Protein AF-A0A9D7HR25-F1 (afdb_monomer_lite)

Sequence (162 aa):
MRTEKALFDRLRQQLRLDAVISDQRFGIRSAELPRVLITHQVFPFTPFAQGALRHLNLRHIARFDRCWVMDEAASPGLAGELSHGPSLPSNARYIGPISRFAPEGASSQVPRHRIVAVISGPEPQRTLLEGSCWTNFKTSRAPLLVQGLPHNRSIARKAMSA

Radius of gyration: 21.97 Å; chains: 1; bounding box: 43×40×58 Å

pLDDT: mean 86.08, std 13.31, range [37.53, 98.31]

Foldseek 3Di:
DVVLLVVLVVVCVVDPDQAEEAEPDLSNDDPPHQYEYEYQACQDDDPPPSVVVNVVSLVSNVVHQAYEHQFDPDPPTPSGRRNDDDDDDPRYDYPYHDDPDDPPPPPPPPPDAPAEAEFDDDPPVSVVVVVVVVVVCLPPDWYKYFYPDPPDPDGTDTDDDD

Structure (mmCIF, N/CA/C/O backbone):
data_AF-A0A9D7HR25-F1
#
_entry.id   AF-A0A9D7HR25-F1
#
loop_
_atom_site.group_PDB
_atom_site.id
_atom_site.type_symbol
_atom_site.label_atom_id
_atom_site.label_alt_id
_atom_site.label_comp_id
_atom_site.label_asym_id
_atom_site.label_entity_id
_atom_site.label_seq_id
_atom_site.pdbx_PDB_ins_code
_atom_site.Cartn_x
_atom_site.Cartn_y
_atom_site.Cartn_z
_atom_site.occupancy
_atom_site.B_iso_or_equiv
_atom_site.auth_seq_id
_atom_site.auth_comp_id
_atom_site.auth_asym_id
_atom_site.auth_atom_id
_atom_site.pdbx_PDB_model_num
ATOM 1 N N . MET A 1 1 ? 3.677 8.033 11.971 1.00 82.38 1 MET A N 1
ATOM 2 C CA . MET A 1 1 ? 2.288 7.858 12.467 1.00 82.38 1 MET A CA 1
ATOM 3 C C . MET A 1 1 ? 1.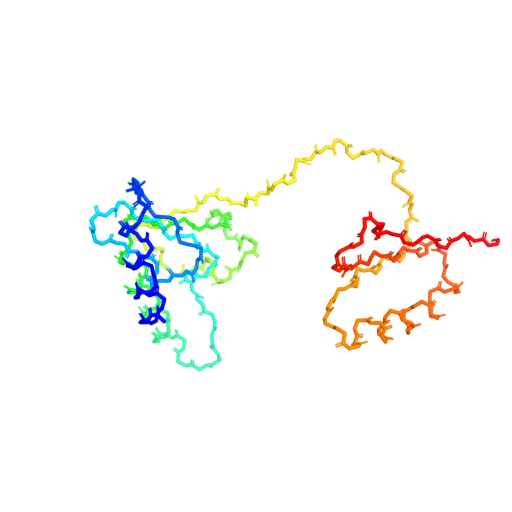731 9.061 13.226 1.00 82.38 1 MET A C 1
ATOM 5 O O . MET A 1 1 ? 0.660 9.502 12.850 1.00 82.38 1 MET A O 1
ATOM 9 N N . ARG A 1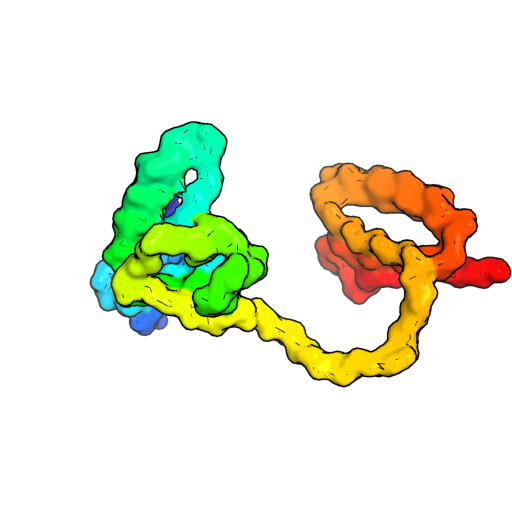 2 ? 2.378 9.604 14.275 1.00 89.56 2 ARG A N 1
ATOM 10 C CA . ARG A 1 2 ? 1.802 10.738 15.045 1.00 89.56 2 ARG A CA 1
ATOM 11 C C . ARG A 1 2 ? 1.570 11.992 14.191 1.00 89.56 2 ARG A C 1
ATOM 13 O O . ARG A 1 2 ? 0.469 12.524 14.198 1.00 89.56 2 ARG A O 1
ATOM 20 N N . THR A 1 3 ? 2.567 12.395 13.402 1.00 93.56 3 THR A N 1
ATOM 21 C CA . THR A 1 3 ? 2.459 13.528 12.465 1.00 93.56 3 THR A CA 1
ATOM 22 C C . THR A 1 3 ? 1.364 13.306 11.421 1.00 93.56 3 THR A C 1
ATOM 24 O O . THR A 1 3 ? 0.560 14.193 11.172 1.00 93.56 3 THR A O 1
ATOM 27 N N . GLU A 1 4 ? 1.289 12.094 10.868 1.00 93.62 4 GLU A N 1
ATOM 28 C CA . GLU A 1 4 ? 0.253 11.688 9.907 1.00 93.62 4 GLU A CA 1
ATOM 29 C C . GLU A 1 4 ? -1.153 11.759 10.516 1.00 93.62 4 GLU A C 1
ATOM 31 O O . GLU A 1 4 ? -2.051 12.331 9.908 1.00 93.62 4 GLU A O 1
ATOM 36 N N . LYS A 1 5 ? -1.331 11.259 11.747 1.00 94.38 5 LYS A N 1
ATOM 37 C CA . LYS A 1 5 ? -2.602 11.349 12.475 1.00 94.38 5 LYS A CA 1
ATOM 38 C C . LYS A 1 5 ? -3.004 12.800 12.726 1.00 94.38 5 LYS A C 1
ATOM 40 O O . LYS A 1 5 ? -4.151 13.151 12.484 1.00 94.38 5 LYS A O 1
ATOM 45 N N . ALA A 1 6 ? -2.064 13.639 13.162 1.00 94.50 6 ALA A N 1
ATOM 46 C CA . ALA A 1 6 ? -2.318 15.056 13.407 1.00 94.50 6 ALA A CA 1
ATOM 47 C C . ALA A 1 6 ? -2.709 15.807 12.122 1.00 94.50 6 ALA A C 1
ATOM 49 O O . ALA A 1 6 ? -3.612 16.638 12.148 1.00 94.50 6 ALA A O 1
ATOM 50 N N . LEU A 1 7 ? -2.063 15.498 10.993 1.00 94.25 7 LEU A N 1
ATOM 51 C CA . LEU A 1 7 ? -2.429 16.059 9.692 1.00 94.25 7 LEU A CA 1
ATOM 52 C C . LEU A 1 7 ? -3.833 15.610 9.269 1.00 94.25 7 LEU A C 1
ATOM 54 O O . LEU A 1 7 ? -4.657 16.447 8.909 1.00 94.25 7 LEU A O 1
ATOM 58 N N . PHE A 1 8 ? -4.118 14.310 9.360 1.00 95.19 8 PHE A N 1
ATOM 59 C CA . PHE A 1 8 ? -5.439 13.766 9.055 1.00 95.19 8 PHE A CA 1
ATOM 60 C C . PHE A 1 8 ? -6.534 14.402 9.928 1.00 95.19 8 PHE A C 1
ATOM 62 O O . PHE A 1 8 ? -7.583 14.773 9.412 1.00 95.19 8 PHE A O 1
ATOM 69 N N . ASP A 1 9 ? -6.278 14.604 11.223 1.00 93.19 9 ASP A N 1
ATOM 70 C CA . ASP A 1 9 ? -7.231 15.244 12.136 1.00 93.19 9 ASP A CA 1
ATOM 71 C C . ASP A 1 9 ? -7.512 16.708 11.798 1.00 93.19 9 ASP A C 1
ATOM 73 O O . ASP A 1 9 ? -8.633 17.168 11.990 1.00 93.19 9 ASP A O 1
ATOM 77 N N . ARG A 1 10 ? -6.532 17.441 11.264 1.00 93.25 10 ARG A N 1
ATOM 78 C CA . ARG A 1 10 ? -6.764 18.808 10.775 1.00 93.25 10 ARG A CA 1
ATOM 79 C C . ARG A 1 10 ? -7.612 18.806 9.505 1.00 93.25 10 ARG A C 1
ATOM 81 O O . ARG A 1 10 ? -8.573 19.559 9.410 1.00 93.25 10 ARG A O 1
ATOM 88 N N . LEU A 1 11 ? -7.290 17.931 8.551 1.00 92.56 11 LEU A N 1
ATOM 89 C CA . LEU A 1 11 ? -8.008 17.844 7.275 1.00 92.56 11 LEU A CA 1
ATOM 90 C C . LEU A 1 11 ? -9.449 17.353 7.457 1.00 92.56 11 LEU A C 1
ATOM 92 O O . LEU A 1 11 ? -10.363 17.895 6.841 1.00 92.56 11 LEU A O 1
ATOM 96 N N . ARG A 1 12 ? -9.684 16.374 8.342 1.00 90.88 12 ARG A N 1
ATOM 97 C CA . ARG A 1 12 ? -11.036 15.844 8.590 1.00 90.88 12 ARG A CA 1
ATOM 98 C C . ARG A 1 12 ? -11.987 16.889 9.170 1.00 90.88 12 ARG A C 1
ATOM 100 O O . ARG A 1 12 ? -13.185 16.738 9.025 1.00 90.88 12 ARG A O 1
ATOM 107 N N . GLN A 1 13 ? -11.485 17.914 9.862 1.00 88.06 13 GLN A N 1
ATOM 108 C CA . GLN A 1 13 ? -12.334 18.990 10.389 1.00 88.06 13 GLN A CA 1
ATOM 109 C C . GLN A 1 13 ? -12.843 19.911 9.275 1.00 88.06 13 GLN A C 1
ATOM 111 O O . GLN A 1 13 ? -13.879 20.548 9.427 1.00 88.06 13 GLN A O 1
ATOM 116 N N . GLN A 1 14 ? -12.118 19.973 8.157 1.00 92.88 14 GLN A N 1
ATOM 117 C CA . GLN A 1 14 ? -12.453 20.800 6.999 1.00 92.88 14 GLN A CA 1
ATOM 118 C C . GLN A 1 14 ? -13.304 20.049 5.968 1.00 92.88 14 GLN A C 1
ATOM 120 O O . GLN A 1 14 ? -13.943 20.670 5.123 1.00 92.88 14 GLN A O 1
ATOM 125 N N . LEU A 1 15 ? -13.311 18.717 6.030 1.00 89.75 15 LEU A N 1
ATOM 126 C CA . LEU A 1 15 ? -13.990 17.842 5.082 1.00 89.75 15 LEU A CA 1
ATOM 127 C C . LEU A 1 15 ? -15.142 17.114 5.775 1.00 89.75 15 LEU A C 1
ATOM 129 O O . LEU A 1 15 ? -14.971 16.544 6.847 1.00 89.75 15 LEU A O 1
ATOM 133 N N . ARG A 1 16 ? -16.314 17.060 5.142 1.00 89.62 16 ARG A N 1
ATOM 134 C CA . ARG A 1 16 ? -17.386 16.157 5.581 1.00 89.62 16 ARG A CA 1
ATOM 135 C C . ARG A 1 16 ? -17.101 14.771 5.015 1.00 89.62 16 ARG A C 1
ATOM 137 O O . ARG A 1 16 ? -17.372 14.520 3.848 1.00 89.62 16 ARG A O 1
ATOM 144 N N . LEU A 1 17 ? -16.462 13.926 5.817 1.00 94.56 17 LEU A N 1
ATOM 145 C CA . LEU A 1 17 ? -16.106 12.562 5.435 1.00 94.56 17 LEU A CA 1
ATOM 146 C C . LEU A 1 17 ? -17.128 11.580 6.001 1.00 94.56 17 LEU A C 1
ATOM 148 O O . LEU A 1 17 ? -17.378 11.596 7.202 1.00 94.56 17 LEU A O 1
ATOM 152 N N . ASP A 1 18 ? -17.626 10.679 5.161 1.00 95.88 18 ASP A N 1
ATOM 153 C CA . ASP A 1 18 ? -18.494 9.577 5.594 1.00 95.88 18 ASP A CA 1
ATOM 154 C C . ASP A 1 18 ? -17.699 8.310 5.946 1.00 95.88 18 ASP A C 1
ATOM 156 O O . ASP A 1 18 ? -18.170 7.461 6.696 1.00 95.88 18 ASP A O 1
ATOM 160 N N . ALA A 1 19 ? -16.482 8.169 5.409 1.00 96.31 19 ALA A N 1
ATOM 161 C CA . ALA A 1 19 ? -15.598 7.027 5.630 1.00 96.31 19 ALA A CA 1
ATOM 162 C C . ALA A 1 19 ? -14.128 7.387 5.356 1.00 96.31 19 ALA A C 1
ATOM 164 O O . ALA A 1 19 ? -13.815 8.411 4.746 1.00 96.31 19 ALA A O 1
ATOM 165 N N . VAL A 1 20 ? -13.214 6.517 5.790 1.00 96.75 20 VAL A N 1
ATOM 166 C CA . VAL A 1 20 ? -11.768 6.642 5.575 1.00 96.75 20 VAL A CA 1
ATOM 167 C C . VAL A 1 20 ? -11.230 5.357 4.963 1.00 96.75 20 VAL A C 1
ATOM 169 O O . VAL A 1 20 ? -11.377 4.281 5.539 1.00 96.75 20 VAL A O 1
ATOM 172 N N . ILE A 1 21 ? -10.557 5.475 3.823 1.00 96.88 21 ILE A N 1
ATOM 173 C CA . ILE A 1 21 ? -9.814 4.380 3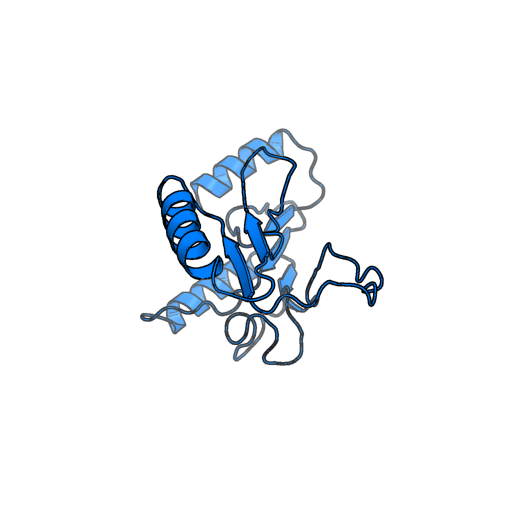.203 1.00 96.88 21 ILE A CA 1
ATOM 174 C C . ILE A 1 21 ? -8.335 4.753 3.227 1.00 96.88 21 ILE A C 1
ATOM 176 O O . ILE A 1 21 ? -7.939 5.778 2.674 1.00 96.88 21 ILE A O 1
ATOM 180 N N . SER A 1 22 ? -7.530 3.923 3.878 1.00 96.25 22 SER A N 1
ATOM 181 C CA . SER A 1 22 ? -6.110 4.179 4.103 1.00 96.25 22 SER A CA 1
ATOM 182 C C . SER A 1 22 ? -5.269 3.147 3.383 1.00 96.25 22 SER A C 1
ATOM 184 O O . SER A 1 22 ? -5.274 1.980 3.759 1.00 96.25 22 SER A O 1
ATOM 186 N N . ASP A 1 23 ? -4.513 3.578 2.380 1.00 94.25 23 ASP A N 1
ATOM 187 C CA . ASP A 1 23 ? -3.570 2.725 1.658 1.00 94.25 23 ASP A CA 1
ATOM 188 C C . ASP A 1 23 ? -2.241 2.639 2.423 1.00 94.25 23 ASP A C 1
ATOM 190 O O . ASP A 1 23 ? -1.452 3.582 2.427 1.00 94.25 23 ASP A O 1
ATOM 194 N N . GLN A 1 24 ? -2.048 1.552 3.176 1.00 91.75 24 GLN A N 1
ATOM 195 C CA . GLN A 1 24 ? -0.866 1.262 4.001 1.00 91.75 24 GLN A CA 1
ATOM 196 C C . GLN A 1 24 ? -0.432 2.403 4.955 1.00 91.75 24 GLN A C 1
ATOM 198 O O . GLN A 1 24 ? 0.742 2.571 5.293 1.00 91.75 24 GLN A O 1
ATOM 203 N N . ARG A 1 25 ? -1.393 3.205 5.437 1.00 94.75 25 ARG A N 1
ATOM 204 C CA . ARG A 1 25 ? -1.163 4.395 6.283 1.00 94.75 25 ARG A CA 1
ATOM 205 C C . ARG A 1 25 ? -1.941 4.310 7.596 1.00 94.75 25 ARG A C 1
ATOM 207 O O . ARG A 1 25 ? -3.060 4.797 7.725 1.00 94.75 25 ARG A O 1
ATOM 214 N N . PHE A 1 26 ? -1.341 3.692 8.612 1.00 94.94 26 PHE A N 1
ATOM 215 C CA . PHE A 1 26 ? -2.011 3.405 9.890 1.00 94.94 26 PHE A CA 1
ATOM 216 C C . PHE A 1 26 ? -2.398 4.634 10.739 1.00 94.94 26 PHE A C 1
ATOM 218 O O . PHE A 1 26 ? -3.186 4.506 11.683 1.00 94.94 26 PHE A O 1
ATOM 225 N N . GLY A 1 27 ? -1.805 5.804 10.482 1.00 94.44 27 GLY A N 1
ATOM 226 C CA . GLY A 1 27 ? -2.152 7.065 11.140 1.00 94.44 27 GLY A CA 1
ATOM 227 C C . GLY A 1 27 ? -3.365 7.756 10.517 1.00 94.44 27 GLY A C 1
ATOM 228 O O . GLY A 1 27 ? -3.977 8.590 11.177 1.00 94.44 27 GLY A O 1
ATOM 229 N N . ILE A 1 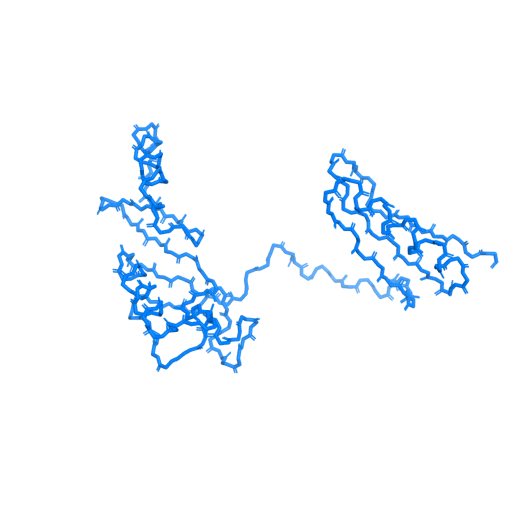28 ? -3.759 7.381 9.301 1.00 95.44 28 ILE A N 1
ATOM 230 C CA . ILE A 1 28 ? -4.962 7.890 8.641 1.00 95.44 28 ILE A CA 1
ATOM 231 C C . ILE A 1 28 ? -6.134 7.018 9.097 1.00 95.44 28 ILE A C 1
ATOM 233 O O . ILE A 1 28 ? -6.345 5.922 8.594 1.00 95.44 28 ILE A O 1
ATOM 237 N N . ARG A 1 29 ? -6.840 7.443 10.145 1.00 95.06 29 ARG A N 1
ATOM 238 C CA . ARG A 1 29 ? -8.047 6.779 10.664 1.00 95.06 29 ARG A CA 1
ATOM 239 C C . ARG A 1 29 ? -8.753 7.677 11.672 1.00 95.06 29 ARG A C 1
ATOM 241 O O . ARG A 1 29 ? -8.090 8.378 12.439 1.00 95.06 29 ARG A O 1
ATOM 248 N N . SER A 1 30 ? -10.078 7.588 11.746 1.00 93.06 30 SER A N 1
ATOM 249 C CA . SER A 1 30 ? -10.883 8.265 12.773 1.00 93.06 30 SER A CA 1
ATOM 250 C C . SER A 1 30 ? -11.695 7.255 13.561 1.00 93.06 30 SER A C 1
ATOM 252 O O . SER A 1 30 ? -12.307 6.400 12.941 1.00 93.06 30 SER A O 1
ATOM 254 N N . ALA A 1 31 ? -11.731 7.386 14.894 1.00 91.94 31 ALA A N 1
ATOM 255 C CA . ALA A 1 31 ? -12.582 6.573 15.767 1.00 91.94 31 ALA A CA 1
ATOM 256 C C . ALA A 1 31 ? -14.086 6.716 15.442 1.00 91.94 31 ALA A C 1
ATOM 258 O O . ALA A 1 31 ? -14.851 5.789 15.685 1.00 91.94 31 ALA A O 1
ATOM 259 N N . GLU A 1 32 ? -14.460 7.862 14.872 1.00 93.31 32 GLU A N 1
ATOM 260 C CA . GLU A 1 32 ? -15.835 8.293 14.595 1.00 93.31 32 GLU A CA 1
ATOM 261 C C . GLU A 1 32 ? -16.333 7.869 13.204 1.00 93.31 32 GLU A C 1
ATOM 263 O O . GLU A 1 32 ? -17.522 7.964 12.932 1.00 93.31 32 GLU A O 1
ATOM 268 N N . LEU A 1 33 ? -15.434 7.425 12.315 1.00 95.19 33 LEU A N 1
ATOM 269 C CA . LEU A 1 33 ? -15.766 7.075 10.933 1.00 95.19 33 LEU A CA 1
ATOM 270 C C . LEU A 1 33 ? -15.488 5.592 10.660 1.00 95.19 33 LEU A C 1
ATOM 272 O O . LEU A 1 33 ? -14.508 5.052 11.203 1.00 95.19 33 LEU A O 1
ATOM 276 N N . PRO A 1 34 ? -16.274 4.964 9.762 1.00 97.62 34 PRO A N 1
ATOM 277 C CA . PRO A 1 34 ? -15.896 3.716 9.121 1.00 97.62 34 PRO A CA 1
ATOM 278 C C . PRO A 1 34 ? -14.490 3.841 8.542 1.00 97.62 34 PRO A C 1
ATOM 280 O O . PRO A 1 34 ? -14.193 4.778 7.795 1.00 97.62 34 PRO A O 1
ATOM 283 N N . ARG A 1 35 ? -13.608 2.910 8.896 1.00 97.69 35 ARG A N 1
ATOM 284 C CA . ARG A 1 35 ? -12.211 2.939 8.464 1.00 97.69 35 ARG A CA 1
ATOM 285 C C . ARG A 1 35 ? -11.785 1.606 7.866 1.00 97.69 35 ARG A C 1
ATOM 287 O O . ARG A 1 35 ? -11.907 0.539 8.475 1.00 97.69 35 ARG A O 1
ATOM 294 N N . VAL A 1 36 ? -11.218 1.693 6.677 1.00 98.31 36 VAL A N 1
ATOM 295 C CA . VAL A 1 36 ? -10.728 0.557 5.914 1.00 98.31 36 VAL A CA 1
ATOM 296 C C . VAL A 1 36 ? -9.237 0.736 5.694 1.00 98.31 36 VAL A C 1
ATOM 298 O O . VAL A 1 36 ? -8.798 1.787 5.237 1.00 98.31 36 VAL A O 1
ATOM 301 N N . LEU A 1 37 ? -8.453 -0.283 6.025 1.00 98.19 37 LEU A N 1
ATOM 302 C CA . LEU A 1 37 ? -7.060 -0.366 5.600 1.00 98.19 37 LEU A CA 1
ATOM 303 C C . LEU A 1 37 ? -7.003 -1.118 4.274 1.00 98.19 37 LEU A C 1
ATOM 305 O O . LEU A 1 37 ? -7.593 -2.185 4.163 1.00 98.19 37 LEU A O 1
ATOM 309 N N . ILE A 1 38 ? -6.265 -0.600 3.305 1.00 97.31 38 ILE A N 1
ATOM 310 C CA . ILE A 1 38 ? -5.884 -1.310 2.087 1.00 97.31 38 ILE A CA 1
ATOM 311 C C . ILE A 1 38 ? -4.397 -1.651 2.198 1.00 97.31 38 ILE A C 1
ATOM 313 O O . ILE A 1 38 ? -3.600 -0.795 2.587 1.00 97.31 38 ILE A O 1
ATOM 317 N N . THR A 1 39 ? -4.017 -2.903 1.931 1.00 95.81 39 THR A N 1
ATOM 318 C CA . THR A 1 39 ? -2.616 -3.333 2.048 1.00 95.81 39 THR A CA 1
ATOM 319 C C . THR A 1 39 ? -2.286 -4.572 1.213 1.00 95.81 39 THR A C 1
ATOM 321 O O . THR A 1 39 ? -3.143 -5.415 0.962 1.00 95.81 39 THR A O 1
ATOM 324 N N . HIS A 1 40 ? -1.013 -4.712 0.842 1.00 93.94 40 HIS A N 1
ATOM 325 C CA . HIS A 1 40 ? -0.407 -5.973 0.386 1.00 93.94 40 HIS A CA 1
ATOM 326 C C . HIS A 1 40 ? 0.430 -6.654 1.485 1.00 93.94 40 HIS A C 1
ATOM 328 O O . HIS A 1 40 ? 0.945 -7.747 1.290 1.00 93.94 40 HIS A O 1
ATOM 334 N N . GLN A 1 41 ? 0.623 -5.990 2.628 1.00 93.75 41 GLN A N 1
ATOM 335 C CA . GLN A 1 41 ? 1.633 -6.320 3.636 1.00 93.75 41 GLN A CA 1
ATOM 336 C C . GLN A 1 41 ? 0.983 -6.601 4.995 1.00 93.75 41 GLN A C 1
ATOM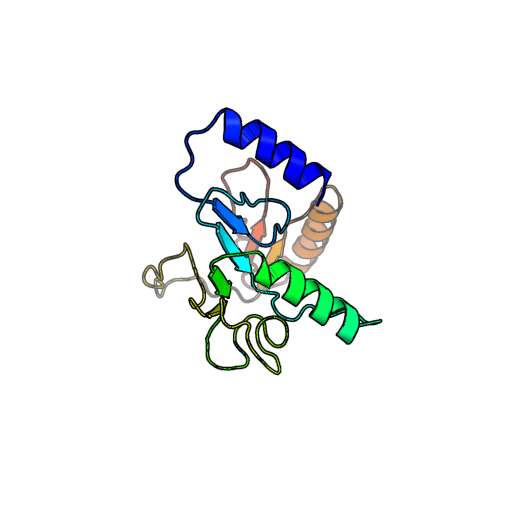 338 O O . GLN A 1 41 ? 1.219 -5.902 5.987 1.00 93.75 41 GLN A O 1
ATOM 343 N N . VAL A 1 42 ? 0.159 -7.647 5.055 1.00 94.75 42 VAL A N 1
ATOM 344 C CA . VAL A 1 42 ? -0.391 -8.159 6.321 1.00 94.75 42 VAL A CA 1
ATOM 345 C C . VAL A 1 42 ? 0.728 -8.750 7.189 1.00 94.75 42 VAL A C 1
ATOM 347 O O . VAL A 1 42 ? 0.746 -8.562 8.409 1.00 94.75 42 VAL A O 1
ATOM 350 N N . PHE A 1 43 ? 1.714 -9.385 6.555 1.00 94.56 43 PHE A N 1
ATOM 351 C CA . PHE A 1 43 ? 2.823 -10.093 7.188 1.00 94.56 43 PHE A CA 1
ATOM 352 C C . PHE A 1 43 ? 4.184 -9.563 6.701 1.00 94.56 43 PHE A C 1
ATOM 354 O O . PHE A 1 43 ? 4.944 -10.293 6.061 1.00 94.56 43 PHE A O 1
ATOM 361 N N . PRO A 1 44 ? 4.530 -8.297 7.005 1.00 91.81 44 PRO A N 1
ATOM 362 C CA . PRO A 1 44 ? 5.746 -7.669 6.500 1.00 91.81 44 PRO A CA 1
ATOM 363 C C . PRO A 1 44 ? 7.004 -8.472 6.854 1.00 91.81 44 PRO A C 1
ATOM 365 O O . PRO A 1 44 ? 7.099 -9.096 7.920 1.00 91.81 44 PRO A O 1
ATOM 368 N N . PHE A 1 45 ? 7.974 -8.437 5.942 1.00 88.62 45 PHE A N 1
ATOM 369 C CA . PHE A 1 45 ? 9.268 -9.088 6.099 1.00 88.62 45 PHE A CA 1
ATOM 370 C C . PHE A 1 45 ? 10.307 -8.120 6.676 1.00 88.62 45 PHE A C 1
ATOM 372 O O . PHE A 1 45 ? 10.376 -6.954 6.292 1.00 88.62 45 PHE A O 1
ATOM 379 N N . THR A 1 46 ? 11.128 -8.621 7.595 1.00 86.44 46 THR A N 1
ATOM 380 C CA . THR A 1 46 ? 12.298 -7.924 8.140 1.00 86.44 46 THR A CA 1
ATOM 381 C C . THR A 1 46 ? 13.372 -8.962 8.473 1.00 86.44 46 THR A C 1
ATOM 383 O O . THR A 1 46 ? 13.014 -10.022 8.994 1.00 86.44 46 THR A O 1
ATOM 386 N N . PRO A 1 47 ? 14.668 -8.683 8.229 1.00 84.75 47 PRO A N 1
ATOM 387 C CA . PRO A 1 47 ? 15.755 -9.604 8.574 1.00 84.75 47 PRO A CA 1
ATOM 388 C C . PRO A 1 47 ? 15.858 -9.893 10.079 1.00 84.75 47 PRO A C 1
ATOM 390 O O . PRO A 1 47 ? 16.336 -10.948 10.482 1.00 84.75 47 PRO A O 1
ATOM 393 N N . PHE A 1 48 ? 15.395 -8.962 10.919 1.00 88.94 48 PHE A N 1
ATOM 394 C CA . PHE A 1 48 ? 15.473 -9.058 12.376 1.00 88.94 48 PHE A CA 1
ATOM 395 C C . PHE A 1 48 ? 14.112 -8.788 13.019 1.00 88.94 48 PHE A C 1
ATOM 397 O O . PHE A 1 48 ? 13.350 -7.949 12.539 1.00 88.94 48 PHE A O 1
ATOM 404 N N . ALA A 1 49 ? 13.827 -9.465 14.136 1.00 89.19 49 ALA A N 1
ATOM 405 C CA . ALA A 1 49 ? 12.616 -9.277 14.944 1.00 89.19 49 ALA A CA 1
ATOM 406 C C . ALA A 1 49 ? 11.283 -9.472 14.178 1.00 89.19 49 ALA A C 1
ATOM 408 O O . ALA A 1 49 ? 10.283 -8.812 14.470 1.00 89.19 49 ALA A O 1
ATOM 409 N N . GLN A 1 50 ? 11.243 -10.411 13.224 1.00 90.12 50 GLN A N 1
ATOM 410 C CA . GLN A 1 50 ? 10.086 -10.663 12.352 1.00 90.12 50 GLN A CA 1
ATOM 411 C C . GLN A 1 50 ? 8.781 -10.914 13.122 1.00 90.12 50 GLN A C 1
ATOM 413 O O . GLN A 1 50 ? 7.754 -10.319 12.797 1.00 90.12 50 GLN A O 1
ATOM 418 N N . GLY A 1 51 ? 8.811 -11.739 14.174 1.00 89.56 51 GLY A N 1
ATOM 419 C CA . GLY A 1 51 ? 7.630 -12.012 15.002 1.00 89.56 51 GLY A CA 1
ATOM 420 C C . GLY A 1 51 ? 7.090 -10.761 15.703 1.00 89.56 51 GLY A C 1
ATOM 421 O O . GLY A 1 51 ? 5.885 -10.514 15.682 1.00 89.56 51 GLY A O 1
ATOM 422 N N . ALA A 1 52 ? 7.978 -9.924 16.250 1.00 92.38 52 ALA A N 1
ATOM 423 C CA . ALA A 1 52 ? 7.599 -8.672 16.902 1.00 92.38 52 ALA A CA 1
ATOM 424 C C . ALA A 1 52 ? 7.015 -7.666 15.902 1.00 92.38 52 ALA A C 1
ATOM 426 O O . ALA A 1 52 ? 5.985 -7.052 16.186 1.00 92.38 52 ALA A O 1
ATOM 427 N N . LEU A 1 53 ? 7.618 -7.538 14.712 1.00 91.94 53 LEU A N 1
ATOM 428 C CA . LEU A 1 53 ? 7.094 -6.669 13.658 1.00 91.94 53 LEU A CA 1
ATOM 429 C C . LEU A 1 53 ? 5.718 -7.140 13.184 1.00 91.94 53 LEU A C 1
ATOM 431 O O . LEU A 1 53 ? 4.803 -6.326 13.083 1.00 91.94 53 LEU A O 1
ATOM 435 N N . ARG A 1 54 ? 5.548 -8.444 12.937 1.00 92.50 54 ARG A N 1
ATOM 436 C CA . ARG A 1 54 ? 4.255 -9.023 12.549 1.00 92.50 54 ARG A CA 1
ATOM 437 C C . ARG A 1 54 ? 3.206 -8.776 13.622 1.00 92.50 54 ARG A C 1
ATOM 439 O O . ARG A 1 54 ? 2.130 -8.280 13.311 1.00 92.50 54 ARG A O 1
ATOM 446 N N . HIS A 1 55 ? 3.532 -9.031 14.885 1.00 92.56 55 HIS A N 1
ATOM 447 C CA . HIS A 1 55 ? 2.623 -8.765 15.994 1.00 92.56 55 HIS A CA 1
ATOM 448 C C . HIS A 1 55 ? 2.230 -7.283 16.072 1.00 92.56 55 HIS A C 1
ATOM 450 O O . HIS A 1 55 ? 1.049 -6.958 16.180 1.00 92.56 55 HIS A O 1
ATOM 456 N N . LEU A 1 56 ? 3.196 -6.368 15.954 1.00 94.12 56 LEU A N 1
ATOM 457 C CA . LEU A 1 56 ? 2.932 -4.931 15.923 1.00 94.12 56 LEU A CA 1
ATOM 458 C C . LEU A 1 56 ? 2.031 -4.552 14.738 1.00 94.12 56 LEU A C 1
ATOM 460 O O . LEU A 1 56 ? 1.048 -3.838 14.927 1.00 94.12 56 LEU A O 1
ATOM 464 N N . ASN A 1 57 ? 2.322 -5.066 13.541 1.00 95.25 57 ASN A N 1
ATOM 465 C CA . ASN A 1 57 ? 1.537 -4.822 12.333 1.00 95.25 57 ASN A CA 1
ATOM 466 C C . ASN A 1 57 ? 0.086 -5.289 12.503 1.00 95.25 57 ASN A C 1
ATOM 468 O O . ASN A 1 57 ? -0.842 -4.514 12.284 1.00 95.25 57 ASN A O 1
ATOM 472 N N . LEU A 1 58 ? -0.118 -6.510 13.004 1.00 94.88 58 LEU A N 1
ATOM 473 C CA . LEU A 1 58 ? -1.444 -7.064 13.283 1.00 94.88 58 LEU A CA 1
ATOM 474 C C . LEU A 1 58 ? -2.204 -6.226 14.324 1.00 94.88 58 LEU A C 1
ATOM 476 O O . LEU A 1 58 ? -3.389 -5.951 14.142 1.00 94.88 58 LEU A O 1
ATOM 480 N N . ARG A 1 59 ? -1.526 -5.717 15.365 1.00 95.44 59 ARG A N 1
ATOM 481 C CA . ARG A 1 59 ? -2.133 -4.771 16.325 1.00 95.44 59 ARG A CA 1
ATOM 482 C C . ARG A 1 59 ? -2.546 -3.454 15.675 1.00 95.44 59 ARG A C 1
ATOM 484 O O . ARG A 1 59 ? -3.512 -2.838 16.121 1.00 95.44 59 ARG A O 1
ATOM 491 N N . HIS A 1 60 ? -1.820 -2.987 14.663 1.00 95.75 60 HIS A N 1
ATOM 492 C CA . HIS A 1 60 ? -2.204 -1.798 13.909 1.00 95.75 60 HIS A CA 1
ATOM 493 C C . HIS A 1 60 ? -3.387 -2.067 12.972 1.00 95.75 60 HIS A C 1
ATOM 495 O O . HIS A 1 60 ? -4.310 -1.254 12.948 1.00 95.75 60 HIS A O 1
ATOM 501 N N . ILE A 1 61 ? -3.399 -3.207 12.275 1.00 97.00 61 ILE A N 1
ATOM 502 C CA . ILE A 1 61 ? -4.507 -3.648 11.412 1.00 97.00 61 ILE A CA 1
ATOM 503 C C . ILE A 1 61 ? -5.805 -3.798 12.216 1.00 97.00 61 ILE A C 1
ATOM 505 O O . ILE A 1 61 ? -6.860 -3.352 11.770 1.00 97.00 61 ILE A O 1
ATOM 509 N N . ALA A 1 62 ? -5.731 -4.336 13.436 1.00 96.19 62 ALA A N 1
ATOM 510 C CA . ALA A 1 62 ? -6.886 -4.513 14.322 1.00 96.19 62 ALA A CA 1
ATOM 511 C C . ALA A 1 62 ? -7.567 -3.195 14.746 1.00 96.19 62 ALA A C 1
ATOM 513 O O . ALA A 1 62 ? -8.659 -3.213 15.303 1.00 96.19 62 ALA A O 1
ATOM 514 N N . ARG A 1 63 ? -6.947 -2.032 14.496 1.00 96.06 63 ARG A N 1
ATOM 515 C CA . ARG A 1 63 ? -7.546 -0.712 14.773 1.00 96.06 63 ARG A CA 1
ATOM 516 C C . ARG A 1 63 ? -8.478 -0.226 13.666 1.00 96.06 63 ARG A C 1
ATOM 518 O O . ARG A 1 63 ? -8.983 0.895 13.793 1.00 96.06 63 ARG A O 1
ATOM 525 N N . PHE A 1 64 ? -8.636 -1.012 12.601 1.00 97.94 64 PHE A N 1
ATOM 526 C CA . PHE A 1 64 ? -9.517 -0.748 11.471 1.00 97.94 64 PHE A CA 1
ATOM 527 C C . PHE A 1 64 ? -10.755 -1.645 11.501 1.00 97.94 64 PHE A C 1
ATOM 529 O O . PHE A 1 64 ? -10.676 -2.788 11.944 1.00 97.94 64 PHE A O 1
ATOM 536 N N . ASP A 1 65 ? -11.884 -1.150 10.992 1.00 98.12 65 ASP A N 1
ATOM 537 C CA . ASP A 1 65 ? -13.137 -1.919 10.956 1.00 98.12 65 ASP A CA 1
ATOM 538 C C . ASP A 1 65 ? -13.060 -3.032 9.903 1.00 98.12 65 ASP A C 1
ATOM 540 O O . ASP A 1 65 ? -13.591 -4.134 10.080 1.00 98.12 65 ASP A O 1
ATOM 544 N N . ARG A 1 66 ? -12.353 -2.746 8.800 1.00 98.00 66 ARG A N 1
ATOM 545 C CA . ARG A 1 66 ? -12.031 -3.695 7.733 1.00 98.00 66 ARG A CA 1
ATOM 546 C C . ARG A 1 66 ? -10.590 -3.528 7.265 1.00 98.00 66 ARG A C 1
ATOM 548 O O . ARG A 1 66 ? -10.044 -2.426 7.254 1.00 98.00 66 ARG A O 1
ATOM 555 N N . CYS A 1 67 ? -10.004 -4.626 6.820 1.00 98.19 67 CYS A N 1
ATOM 556 C CA . CYS A 1 67 ? -8.742 -4.666 6.104 1.00 98.19 67 CYS A CA 1
ATOM 557 C C . CYS A 1 67 ? -8.982 -5.347 4.751 1.00 98.19 67 CYS A C 1
ATOM 559 O O . CYS A 1 67 ? -9.522 -6.449 4.674 1.00 98.19 67 CYS A O 1
ATOM 561 N N . TRP A 1 68 ? -8.655 -4.663 3.667 1.00 98.00 68 TRP A N 1
ATOM 562 C CA . TRP A 1 68 ? -8.723 -5.187 2.316 1.00 98.00 68 TRP A CA 1
ATOM 563 C C . TRP A 1 68 ? -7.314 -5.529 1.861 1.00 98.00 68 TRP A C 1
ATOM 565 O O . TRP A 1 68 ? -6.456 -4.657 1.718 1.00 98.00 68 TRP A O 1
ATOM 575 N N . VAL A 1 69 ? -7.092 -6.820 1.656 1.00 96.88 69 VAL A N 1
ATOM 576 C CA . VAL A 1 69 ? -5.838 -7.347 1.140 1.00 96.88 69 VAL A CA 1
ATOM 577 C C . VAL A 1 69 ? -5.932 -7.339 -0.381 1.00 96.88 69 VAL A C 1
ATOM 579 O O . VAL A 1 69 ? -6.769 -8.045 -0.946 1.00 96.88 69 VAL A O 1
ATOM 582 N N . MET A 1 70 ? -5.116 -6.509 -1.036 1.00 94.69 70 MET A N 1
ATOM 583 C CA . MET A 1 70 ? -5.063 -6.391 -2.502 1.00 94.69 70 MET A CA 1
ATOM 584 C C . MET A 1 70 ? -4.284 -7.555 -3.108 1.00 94.69 70 MET A C 1
ATOM 586 O O . MET A 1 70 ? -3.243 -7.386 -3.733 1.00 94.69 70 MET A O 1
ATOM 590 N N . ASP A 1 71 ? -4.747 -8.764 -2.854 1.00 95.44 71 ASP A N 1
ATOM 591 C CA . ASP A 1 71 ? -4.130 -9.962 -3.387 1.00 95.44 71 ASP A CA 1
ATOM 592 C C . ASP A 1 71 ? -5.180 -11.039 -3.623 1.00 95.44 71 ASP A C 1
ATOM 594 O O . ASP A 1 71 ? -6.330 -10.922 -3.179 1.00 95.44 71 ASP A O 1
ATOM 598 N N . GLU A 1 72 ? -4.782 -12.081 -4.335 1.00 94.81 72 GLU A N 1
ATOM 599 C CA . GLU A 1 72 ? -5.580 -13.285 -4.485 1.00 94.81 72 GLU A CA 1
ATOM 600 C C . GLU A 1 72 ? -5.760 -13.987 -3.135 1.00 94.81 72 GLU A C 1
ATOM 602 O O . GLU A 1 72 ? -4.878 -13.989 -2.282 1.00 94.81 72 GLU A O 1
ATOM 607 N N . ALA A 1 73 ? -6.930 -14.592 -2.922 1.00 94.56 73 ALA A N 1
ATOM 608 C CA . ALA A 1 73 ? -7.165 -15.391 -1.720 1.00 94.56 73 ALA A CA 1
ATOM 609 C C . ALA A 1 73 ? -6.354 -16.696 -1.735 1.00 94.56 73 ALA A C 1
ATOM 611 O O . ALA A 1 73 ? -5.986 -17.215 -0.679 1.00 94.56 73 ALA A O 1
ATOM 612 N N . ALA A 1 74 ? -6.086 -17.225 -2.931 1.00 94.06 74 ALA A N 1
ATOM 613 C CA . ALA A 1 74 ? -5.260 -18.402 -3.125 1.00 94.06 74 ALA A CA 1
ATOM 614 C C . ALA A 1 74 ? -3.776 -18.040 -2.986 1.00 94.06 74 ALA A C 1
ATOM 616 O O . ALA A 1 74 ? -3.271 -17.148 -3.660 1.00 94.06 74 ALA A O 1
ATOM 617 N N . SER A 1 75 ? -3.077 -18.773 -2.123 1.00 90.75 75 SER A N 1
ATOM 618 C CA . SER A 1 75 ? -1.626 -18.660 -1.977 1.00 90.75 75 SER A CA 1
ATOM 619 C C . SER A 1 75 ? -0.913 -19.194 -3.233 1.00 90.75 75 SER A C 1
ATOM 621 O O . SER A 1 75 ? -1.366 -20.204 -3.782 1.00 90.75 75 SER A O 1
ATOM 623 N N . PRO A 1 76 ? 0.205 -18.588 -3.680 1.00 89.62 76 PRO A N 1
ATOM 624 C CA . PRO A 1 76 ? 0.939 -17.497 -3.030 1.00 89.62 76 PRO A CA 1
ATOM 625 C C . PRO A 1 76 ? 0.529 -16.077 -3.458 1.00 89.62 76 PRO A C 1
ATOM 627 O O . PRO A 1 76 ? 1.155 -15.130 -2.991 1.00 89.62 76 PRO A O 1
ATOM 630 N N . GLY A 1 77 ? -0.471 -15.904 -4.325 1.00 90.75 77 GLY A N 1
ATOM 631 C CA . GLY A 1 77 ? -0.859 -14.583 -4.828 1.00 90.75 77 GLY A CA 1
ATOM 632 C C . GLY A 1 77 ? 0.288 -13.804 -5.497 1.00 90.75 77 GLY A C 1
ATOM 633 O O . GLY A 1 77 ? 1.353 -14.343 -5.809 1.00 90.75 77 GLY A O 1
ATOM 634 N N . LEU A 1 78 ? 0.075 -12.509 -5.728 1.00 91.12 78 LEU A N 1
ATOM 635 C CA . LEU A 1 78 ? 1.069 -11.580 -6.275 1.00 91.12 78 LEU A CA 1
ATOM 636 C C . LEU A 1 78 ? 2.013 -11.027 -5.201 1.00 91.12 78 LEU A C 1
ATOM 638 O O . LEU A 1 78 ? 3.156 -10.690 -5.512 1.00 91.12 78 LEU A O 1
ATOM 642 N N . ALA A 1 79 ? 1.552 -10.895 -3.952 1.00 91.81 79 ALA A N 1
ATOM 643 C CA . ALA A 1 79 ? 2.356 -10.353 -2.858 1.00 91.81 79 ALA A CA 1
ATOM 644 C C . ALA A 1 79 ? 3.064 -11.440 -2.028 1.00 91.81 79 ALA A C 1
ATOM 646 O O . ALA A 1 79 ? 3.885 -11.108 -1.164 1.00 91.81 79 ALA A O 1
ATOM 647 N N . GLY A 1 80 ? 2.814 -12.726 -2.292 1.00 93.12 80 GLY A N 1
ATOM 648 C CA . GLY A 1 80 ? 3.550 -13.818 -1.663 1.00 93.12 80 GLY A CA 1
ATOM 649 C C . GLY A 1 80 ? 3.351 -13.863 -0.150 1.00 93.12 80 GLY A C 1
ATOM 650 O O . GLY A 1 80 ? 2.274 -13.628 0.397 1.00 93.12 80 GLY A O 1
ATOM 651 N N . GLU A 1 81 ? 4.445 -14.101 0.567 1.00 92.50 81 GLU A N 1
ATOM 652 C CA . GLU A 1 81 ? 4.454 -14.156 2.033 1.00 92.50 81 GLU A CA 1
ATOM 653 C C . GLU A 1 81 ? 4.095 -12.829 2.722 1.00 92.50 81 GLU A C 1
ATOM 655 O O . GLU A 1 81 ? 3.928 -12.796 3.942 1.00 92.50 81 GLU A O 1
ATOM 660 N N . LEU A 1 82 ? 4.001 -11.718 1.981 1.00 93.50 82 LEU A N 1
ATOM 661 C CA . LEU A 1 82 ? 3.589 -10.429 2.539 1.00 93.50 82 LEU A CA 1
ATOM 662 C C . LEU A 1 82 ? 2.079 -10.377 2.795 1.00 93.50 82 LEU A C 1
ATOM 664 O O . LEU A 1 82 ? 1.645 -9.713 3.740 1.00 93.50 82 LEU A O 1
ATOM 668 N N . SER A 1 83 ? 1.283 -11.079 1.991 1.00 94.12 83 SER A N 1
ATOM 669 C CA . SER A 1 83 ? -0.178 -11.157 2.098 1.00 94.12 83 SER A CA 1
ATOM 670 C C . SER A 1 83 ? -0.646 -12.492 2.678 1.00 94.12 83 SER A C 1
ATOM 672 O O . SER A 1 83 ? -1.707 -12.541 3.303 1.00 94.12 83 SER A O 1
ATOM 674 N N . HIS A 1 84 ? 0.149 -13.555 2.532 1.00 93.12 84 HIS A N 1
ATOM 675 C CA . HIS A 1 84 ? -0.158 -14.896 3.021 1.00 93.12 84 HIS A CA 1
ATOM 676 C C . HIS A 1 84 ? 0.695 -15.264 4.237 1.00 93.12 84 HIS A C 1
ATOM 678 O O . HIS A 1 84 ? 1.921 -15.186 4.228 1.00 93.12 84 HIS A O 1
ATOM 684 N N . GLY A 1 85 ? 0.034 -15.686 5.310 1.00 88.25 85 GLY A N 1
ATOM 685 C CA . GLY A 1 85 ? 0.677 -16.007 6.577 1.00 88.25 85 GLY A CA 1
ATOM 686 C C . GLY A 1 85 ? -0.171 -16.954 7.421 1.00 88.25 85 GLY A C 1
ATOM 687 O O . GLY A 1 85 ? -1.211 -17.421 6.964 1.00 88.25 85 GLY A O 1
ATOM 688 N N . PRO A 1 86 ? 0.262 -17.251 8.657 1.00 85.56 86 PRO A N 1
ATOM 689 C CA . PRO A 1 86 ? -0.292 -18.349 9.450 1.00 85.56 86 PRO A CA 1
ATOM 690 C C . PRO A 1 86 ? -1.765 -18.158 9.829 1.00 85.56 86 PRO A C 1
ATOM 692 O O . PRO A 1 86 ? -2.496 -19.134 9.944 1.00 85.56 86 PRO A O 1
ATOM 695 N N . SER A 1 87 ? -2.204 -16.916 10.048 1.00 88.38 87 SER A N 1
ATOM 696 C CA . SER A 1 87 ? -3.603 -16.611 10.342 1.00 88.38 87 SER A CA 1
ATOM 697 C C . SER A 1 87 ? -3.938 -15.186 9.927 1.00 88.38 87 SER A C 1
ATOM 699 O O . SER A 1 87 ? -3.274 -14.232 10.344 1.00 88.38 87 SER A O 1
ATOM 701 N N . LEU A 1 88 ? -4.953 -15.056 9.076 1.00 92.44 88 LEU A N 1
ATOM 702 C CA . LEU A 1 88 ? -5.447 -13.774 8.600 1.00 92.44 88 LEU A CA 1
ATOM 703 C C . LEU A 1 88 ? -6.248 -13.075 9.720 1.00 92.44 88 LEU A C 1
ATOM 705 O O . LEU A 1 88 ? -7.040 -13.735 10.397 1.00 92.44 88 LEU A O 1
ATOM 709 N N . PRO A 1 89 ? -6.090 -11.753 9.930 1.00 95.00 89 PRO A N 1
ATOM 710 C CA . PRO A 1 89 ? -6.933 -11.009 10.863 1.00 95.00 89 PRO A CA 1
ATOM 711 C C . PRO A 1 89 ? -8.424 -11.205 10.572 1.00 95.00 89 PRO A C 1
ATOM 713 O O . PRO A 1 89 ? -8.836 -11.196 9.416 1.00 95.00 89 PRO A O 1
ATOM 716 N N . SER A 1 90 ? -9.258 -11.286 11.609 1.00 96.38 90 SER A N 1
ATOM 717 C CA . SER A 1 90 ? -10.711 -11.479 11.451 1.00 96.38 90 SER A CA 1
ATOM 718 C C . SER A 1 90 ? -11.412 -10.331 10.719 1.00 96.38 90 SER A C 1
ATOM 720 O O . SER A 1 90 ? -12.474 -10.519 10.130 1.00 96.38 90 SER A O 1
ATOM 722 N N . ASN A 1 91 ? -10.827 -9.131 10.746 1.00 97.56 91 ASN A N 1
ATOM 723 C CA . ASN A 1 91 ? -11.317 -7.972 10.008 1.00 97.56 91 ASN A CA 1
ATOM 724 C C . ASN A 1 91 ? -10.770 -7.895 8.572 1.00 97.56 91 ASN A C 1
ATOM 726 O O . ASN A 1 91 ? -11.137 -6.966 7.849 1.00 97.56 91 ASN A O 1
ATOM 730 N N . ALA A 1 92 ? -9.894 -8.816 8.160 1.00 97.44 92 ALA A N 1
ATOM 731 C CA . ALA A 1 92 ? -9.254 -8.807 6.855 1.00 97.44 92 ALA A CA 1
ATOM 732 C C . ALA A 1 92 ? -9.951 -9.728 5.846 1.00 97.44 92 ALA A C 1
ATOM 734 O O . ALA A 1 92 ? -10.406 -10.819 6.175 1.00 97.44 92 ALA A O 1
ATOM 735 N N . ARG A 1 93 ? -10.011 -9.277 4.591 1.00 97.25 93 ARG A N 1
ATOM 736 C CA . ARG A 1 93 ? -10.486 -10.059 3.446 1.00 97.25 93 ARG A CA 1
ATOM 737 C C . ARG A 1 93 ? -9.639 -9.766 2.217 1.00 97.25 93 ARG A C 1
ATOM 739 O O . ARG A 1 93 ? -9.269 -8.614 1.988 1.00 97.25 93 ARG A O 1
ATOM 746 N N . TYR A 1 94 ? -9.390 -10.790 1.416 1.00 97.38 94 TYR A N 1
ATOM 747 C CA . TYR A 1 94 ? -8.816 -10.632 0.085 1.00 97.38 94 TYR A CA 1
ATOM 748 C C . TYR A 1 94 ? -9.856 -10.018 -0.849 1.00 97.38 94 TYR A C 1
ATOM 750 O O . TYR A 1 94 ? -11.022 -10.418 -0.831 1.00 97.38 94 TYR A O 1
ATOM 758 N N . ILE A 1 95 ? -9.445 -9.022 -1.629 1.00 96.25 95 ILE A N 1
ATOM 759 C CA . ILE A 1 95 ? -10.302 -8.370 -2.631 1.00 96.25 95 ILE A CA 1
ATOM 760 C C . ILE A 1 95 ? -9.799 -8.585 -4.063 1.00 96.25 95 ILE A C 1
ATOM 762 O O . ILE A 1 95 ? -10.374 -8.031 -4.996 1.00 96.25 95 ILE A O 1
ATOM 766 N N . GLY A 1 96 ? -8.765 -9.413 -4.232 1.00 94.69 96 GLY A N 1
ATOM 767 C CA . GLY A 1 96 ? -8.127 -9.663 -5.515 1.00 94.69 96 GLY A CA 1
ATOM 768 C C . GLY A 1 96 ? -7.211 -8.518 -5.962 1.00 94.69 96 GLY A C 1
ATOM 769 O O . GLY A 1 96 ? -7.145 -7.461 -5.320 1.00 94.69 96 GLY A O 1
ATOM 770 N N . PRO A 1 97 ? -6.486 -8.721 -7.072 1.00 89.38 97 PRO A N 1
ATOM 771 C CA . PRO A 1 97 ? -5.721 -7.662 -7.708 1.00 89.38 97 PRO A CA 1
ATOM 772 C C . PRO A 1 97 ? -6.658 -6.600 -8.296 1.00 89.38 97 PRO A C 1
ATOM 774 O O . PRO A 1 97 ? -7.572 -6.909 -9.061 1.00 89.38 97 PRO A O 1
ATOM 777 N N . ILE A 1 98 ? -6.404 -5.328 -7.978 1.00 87.44 98 ILE A N 1
ATOM 778 C CA . ILE A 1 98 ? -7.117 -4.196 -8.580 1.00 87.44 98 ILE A CA 1
ATOM 779 C C . ILE A 1 98 ? -6.235 -3.593 -9.669 1.00 87.44 98 ILE A C 1
ATOM 781 O O . ILE A 1 98 ? -5.143 -3.096 -9.397 1.00 87.44 98 ILE A O 1
ATOM 785 N N . SER A 1 99 ? -6.731 -3.588 -10.902 1.00 83.69 99 SER A N 1
ATOM 786 C CA . SER A 1 99 ? -6.081 -2.926 -12.029 1.00 83.69 99 SER A CA 1
ATOM 787 C C . SER A 1 99 ? -7.001 -1.858 -12.603 1.00 83.69 99 SER A C 1
ATOM 789 O O . SER A 1 99 ? -8.172 -2.114 -12.870 1.00 83.69 99 SER A O 1
ATOM 791 N N . ARG A 1 100 ? -6.455 -0.660 -12.840 1.00 85.69 100 ARG A N 1
ATOM 792 C CA . ARG A 1 100 ? -7.134 0.372 -13.641 1.00 85.69 100 ARG A CA 1
ATOM 793 C C . ARG A 1 100 ? -7.068 0.086 -15.144 1.00 85.69 100 ARG A C 1
ATOM 795 O O . ARG A 1 100 ? -7.745 0.750 -15.919 1.00 85.69 100 ARG A O 1
ATOM 802 N N . PHE A 1 101 ? -6.189 -0.828 -15.557 1.00 81.38 101 PHE A N 1
ATOM 803 C CA . PHE A 1 101 ? -6.071 -1.235 -16.947 1.00 81.38 101 PHE A CA 1
ATOM 804 C C . PHE A 1 101 ? -7.149 -2.268 -17.233 1.00 81.38 101 PHE A C 1
ATOM 806 O O . PHE A 1 101 ? -7.146 -3.346 -16.636 1.00 81.38 101 PHE A O 1
ATOM 813 N N . ALA A 1 102 ? -8.050 -1.933 -18.151 1.00 78.25 102 ALA A N 1
ATOM 814 C CA . ALA A 1 102 ? -8.882 -2.933 -18.784 1.00 78.25 102 ALA A CA 1
ATOM 815 C C . ALA A 1 102 ? -8.005 -3.751 -19.744 1.00 78.25 102 ALA A C 1
ATOM 817 O O . ALA A 1 102 ? -7.104 -3.184 -20.375 1.00 78.25 102 ALA A O 1
ATOM 818 N N . PRO A 1 103 ? -8.250 -5.060 -19.887 1.00 70.62 103 PRO A N 1
ATOM 819 C CA . PRO A 1 103 ? -7.739 -5.813 -21.018 1.00 70.62 103 PRO A CA 1
ATOM 820 C C . PRO A 1 103 ? -8.450 -5.306 -22.279 1.00 70.62 103 PRO A C 1
ATOM 822 O O . PRO A 1 103 ? -9.386 -5.919 -22.780 1.00 70.62 103 PRO A O 1
ATOM 825 N N . GLU A 1 104 ? -8.054 -4.136 -22.775 1.00 64.94 104 GLU A N 1
ATOM 826 C CA . GLU A 1 104 ? -8.401 -3.734 -24.129 1.00 64.94 104 GLU A CA 1
ATOM 827 C C . GLU A 1 104 ? -7.747 -4.745 -25.062 1.00 64.94 104 GLU A C 1
ATOM 829 O O . GLU A 1 104 ? -6.555 -5.038 -24.923 1.00 64.94 104 GLU A O 1
ATOM 834 N N . GLY A 1 105 ? -8.570 -5.337 -25.934 1.00 59.56 105 GLY A N 1
ATOM 835 C CA . GLY A 1 105 ? -8.208 -6.461 -26.786 1.00 59.56 105 GLY A CA 1
ATOM 836 C C . GLY A 1 105 ? -6.809 -6.272 -27.341 1.00 59.56 105 GLY A C 1
ATOM 837 O O . GLY A 1 105 ? -6.561 -5.319 -28.079 1.00 59.56 105 GLY A O 1
ATOM 838 N N . ALA A 1 106 ? -5.889 -7.145 -26.926 1.00 57.78 106 ALA A N 1
ATOM 839 C CA . ALA A 1 106 ? -4.519 -7.113 -27.391 1.00 57.78 106 ALA A CA 1
ATOM 840 C C . ALA A 1 106 ? -4.558 -7.167 -28.919 1.00 57.78 106 ALA A C 1
ATOM 842 O O . ALA A 1 106 ? -4.822 -8.218 -29.504 1.00 57.78 106 ALA A O 1
ATOM 843 N N . SER A 1 107 ? -4.361 -6.017 -29.569 1.00 58.12 107 SER A N 1
ATOM 844 C CA . SER A 1 107 ? -4.259 -5.971 -31.017 1.00 58.12 107 SER A CA 1
ATOM 845 C C . SER A 1 107 ? -3.134 -6.922 -31.388 1.00 58.12 107 SER A C 1
ATOM 847 O O . SER A 1 107 ? -2.003 -6.765 -30.927 1.00 58.12 107 SER A O 1
ATOM 849 N N . SER A 1 108 ? -3.432 -7.932 -32.204 1.00 57.97 108 SER A N 1
ATOM 850 C CA . SER A 1 108 ? -2.467 -8.957 -32.616 1.00 57.97 108 SER A CA 1
ATOM 851 C C . SER A 1 108 ? -1.297 -8.385 -33.439 1.00 57.97 108 SER A C 1
ATOM 853 O O . SER A 1 108 ? -0.442 -9.134 -33.899 1.00 57.97 108 SER A O 1
ATOM 855 N N . GLN A 1 109 ? -1.242 -7.059 -33.612 1.00 59.25 109 GLN A N 1
ATOM 856 C CA . GLN A 1 109 ? -0.203 -6.313 -34.311 1.00 59.25 109 GLN A CA 1
ATOM 857 C C . GLN A 1 109 ? 0.745 -5.538 -33.381 1.00 59.25 109 GLN A C 1
ATOM 859 O O . GLN A 1 109 ? 1.309 -4.521 -33.789 1.00 59.25 109 GLN A O 1
ATOM 864 N N . VAL A 1 110 ? 0.970 -5.986 -32.139 1.00 61.72 110 VAL A N 1
ATOM 865 C CA . VAL A 1 110 ? 2.099 -5.450 -31.357 1.00 61.72 110 VAL A CA 1
ATOM 866 C C . VAL A 1 110 ? 3.401 -5.822 -32.084 1.00 61.72 110 VAL A C 1
ATOM 868 O O . VAL A 1 110 ? 3.659 -7.012 -32.285 1.00 61.72 110 VAL A O 1
ATOM 871 N N . PRO A 1 111 ? 4.239 -4.849 -32.495 1.00 67.06 111 PRO A N 1
ATOM 872 C CA . PRO A 1 111 ? 5.520 -5.153 -33.117 1.00 67.06 111 PRO A CA 1
ATOM 873 C C . PRO A 1 111 ? 6.341 -6.045 -32.186 1.00 67.06 111 PRO A C 1
ATOM 875 O O . PRO A 1 111 ? 6.467 -5.766 -30.992 1.00 67.06 111 PRO A O 1
ATOM 878 N N . ARG A 1 112 ? 6.904 -7.132 -32.718 1.00 72.25 112 ARG A N 1
ATOM 879 C CA . ARG A 1 112 ? 7.699 -8.068 -31.920 1.00 72.25 112 ARG A CA 1
ATOM 880 C C . ARG A 1 112 ? 9.039 -7.423 -31.562 1.00 72.25 112 ARG A C 1
ATOM 882 O O . ARG A 1 112 ? 10.000 -7.493 -32.325 1.00 72.25 112 ARG A O 1
ATOM 889 N N . HIS A 1 113 ? 9.091 -6.778 -30.405 1.00 78.56 113 HIS A N 1
ATOM 890 C CA . HIS A 1 113 ? 10.318 -6.224 -29.848 1.00 78.56 113 HIS A CA 1
ATOM 891 C C . HIS A 1 113 ? 11.139 -7.344 -29.208 1.00 78.56 113 HIS A C 1
ATOM 893 O O . HIS A 1 113 ? 10.636 -8.075 -28.357 1.00 78.56 113 HIS A O 1
ATOM 899 N N . ARG A 1 114 ? 12.404 -7.502 -29.617 1.00 80.31 114 ARG A N 1
ATOM 900 C CA . ARG A 1 114 ? 13.308 -8.495 -29.005 1.00 80.31 114 ARG A CA 1
ATOM 901 C C . ARG A 1 114 ? 13.859 -8.004 -27.669 1.00 80.31 114 ARG A C 1
ATOM 903 O O . ARG A 1 114 ? 14.181 -8.812 -26.806 1.00 80.31 114 ARG A O 1
ATOM 910 N N . ILE A 1 115 ? 13.977 -6.687 -27.525 1.00 84.25 115 ILE A N 1
ATOM 911 C CA . ILE A 1 115 ? 14.466 -6.021 -26.323 1.00 84.25 115 ILE A CA 1
ATOM 912 C C . ILE A 1 115 ? 13.502 -4.885 -26.002 1.00 84.25 115 ILE A C 1
ATOM 914 O O . ILE A 1 115 ? 13.234 -4.038 -26.854 1.00 84.25 115 ILE A O 1
ATOM 918 N N . VAL A 1 116 ? 12.994 -4.869 -24.772 1.00 86.81 116 VAL A N 1
ATOM 919 C CA . VAL A 1 116 ? 12.209 -3.760 -24.228 1.00 86.81 116 VAL A CA 1
ATOM 920 C C . VAL A 1 116 ? 12.902 -3.280 -22.963 1.00 86.81 116 VAL A C 1
ATOM 922 O O . VAL A 1 116 ? 13.115 -4.062 -22.041 1.00 86.81 116 VAL A O 1
ATOM 925 N N . ALA A 1 117 ? 13.247 -1.998 -22.921 1.00 87.69 117 ALA A N 1
ATOM 926 C CA . ALA A 1 117 ? 13.739 -1.337 -21.724 1.00 87.69 117 ALA A CA 1
ATOM 927 C C . ALA A 1 117 ? 12.710 -0.310 -21.261 1.00 87.69 117 ALA A C 1
ATOM 929 O O . ALA A 1 117 ? 12.323 0.576 -22.022 1.00 87.69 117 ALA A O 1
ATOM 930 N N . VAL A 1 118 ? 12.278 -0.428 -20.009 1.00 90.75 118 VAL A N 1
ATOM 931 C CA . VAL A 1 118 ? 11.408 0.549 -19.351 1.00 90.75 118 VAL A CA 1
ATOM 932 C C . VAL A 1 118 ? 12.256 1.261 -18.309 1.00 90.75 118 VAL A C 1
ATOM 934 O O . VAL A 1 118 ? 12.649 0.653 -17.316 1.00 90.75 118 VAL A O 1
ATOM 937 N N . ILE A 1 119 ? 12.597 2.523 -18.567 1.00 89.75 119 ILE A N 1
ATOM 938 C CA . ILE A 1 119 ? 13.535 3.282 -17.735 1.00 89.75 119 ILE A CA 1
ATOM 939 C C . ILE A 1 119 ? 12.811 4.472 -17.111 1.00 89.75 119 ILE A C 1
ATOM 941 O O . ILE A 1 119 ? 12.274 5.341 -17.798 1.00 89.75 119 ILE A O 1
ATOM 945 N N . SER A 1 120 ? 12.826 4.523 -15.783 1.00 87.00 120 SER A N 1
ATOM 946 C CA . SER A 1 120 ? 12.293 5.613 -14.965 1.00 87.00 120 SER A CA 1
ATOM 947 C C . SER A 1 120 ? 13.201 5.836 -13.760 1.00 87.00 120 SER A C 1
ATOM 949 O O . SER A 1 120 ? 13.905 4.915 -13.352 1.00 87.00 120 SER A O 1
ATOM 951 N N . GLY A 1 121 ? 13.171 7.025 -13.163 1.00 86.69 121 GLY A N 1
ATOM 952 C CA . GLY A 1 121 ? 13.964 7.326 -11.971 1.00 86.69 121 GLY A CA 1
ATOM 953 C C . GLY A 1 121 ? 14.339 8.804 -11.862 1.00 86.69 121 GLY A C 1
ATOM 954 O O . GLY A 1 121 ? 14.001 9.583 -12.760 1.00 86.69 121 GLY A O 1
ATOM 955 N N . PRO A 1 122 ? 15.010 9.194 -10.764 1.00 87.50 122 PRO A N 1
ATOM 956 C CA . PRO A 1 122 ? 15.501 10.552 -10.573 1.00 87.50 122 PRO A CA 1
ATOM 957 C C . PRO A 1 122 ? 16.646 10.889 -11.540 1.00 87.50 122 PRO A C 1
ATOM 959 O O . PRO A 1 122 ? 17.405 10.020 -11.980 1.00 87.50 122 PRO A O 1
ATOM 962 N N . GLU A 1 123 ? 16.777 12.178 -11.847 1.00 88.06 123 GLU A N 1
ATOM 963 C CA . GLU A 1 123 ? 17.934 12.712 -12.565 1.00 88.06 123 GLU A CA 1
ATOM 964 C C . GLU A 1 123 ? 19.137 12.882 -11.627 1.00 88.06 123 GLU A C 1
ATOM 966 O O . GLU A 1 123 ? 18.940 13.276 -10.475 1.00 88.06 123 GLU A O 1
ATOM 971 N N . PRO A 1 124 ? 20.378 12.648 -12.104 1.00 92.00 124 PRO A N 1
ATOM 972 C CA . PRO A 1 124 ? 20.762 12.333 -13.490 1.00 92.00 124 PRO A CA 1
ATOM 973 C C . PRO A 1 124 ? 20.822 10.828 -13.830 1.00 92.00 124 PRO A C 1
ATOM 975 O O . PRO A 1 124 ? 21.072 10.468 -14.981 1.00 92.00 124 PRO A O 1
ATOM 978 N N . GLN A 1 125 ? 20.632 9.926 -12.856 1.00 92.88 125 GLN A N 1
ATOM 979 C CA . GLN A 1 125 ? 20.888 8.489 -13.041 1.00 92.88 125 GLN A CA 1
ATOM 980 C C . GLN A 1 125 ? 20.014 7.860 -14.129 1.00 92.88 125 GLN A C 1
ATOM 982 O O . GLN A 1 125 ? 20.501 7.014 -14.880 1.00 92.88 125 GLN A O 1
ATOM 987 N N . ARG A 1 126 ? 18.750 8.292 -14.255 1.00 91.56 126 ARG A N 1
ATOM 988 C CA . ARG A 1 126 ? 17.855 7.830 -15.327 1.00 91.56 126 ARG A CA 1
ATOM 989 C C . ARG A 1 126 ? 18.471 8.083 -16.706 1.00 91.56 126 ARG A C 1
ATOM 991 O O . ARG A 1 126 ? 18.554 7.158 -17.509 1.00 91.56 126 ARG A O 1
ATOM 998 N N . THR A 1 127 ? 18.932 9.306 -16.960 1.00 90.06 127 THR A N 1
ATOM 999 C CA . THR A 1 127 ? 19.521 9.703 -18.248 1.00 90.06 127 THR A CA 1
ATOM 1000 C C . THR A 1 127 ? 20.834 8.968 -18.534 1.00 90.06 127 THR A C 1
ATOM 1002 O O . THR A 1 127 ? 21.064 8.531 -19.661 1.00 90.06 127 THR A O 1
ATOM 1005 N N . LEU A 1 128 ? 21.681 8.760 -17.521 1.00 92.50 128 LEU A N 1
ATOM 1006 C CA . LEU A 1 128 ? 22.933 8.005 -17.680 1.00 92.50 128 LEU A CA 1
ATOM 1007 C C . LEU A 1 128 ? 22.684 6.532 -18.042 1.00 92.50 128 LEU A C 1
ATOM 1009 O O . LEU A 1 128 ? 23.339 5.984 -18.937 1.00 92.50 128 LEU A O 1
ATOM 1013 N N . LEU A 1 129 ? 21.715 5.897 -17.374 1.00 90.88 129 LEU A N 1
ATOM 1014 C CA . LEU A 1 129 ? 21.311 4.526 -17.678 1.00 90.88 129 LEU A CA 1
ATOM 1015 C C . LEU A 1 129 ? 20.708 4.436 -19.082 1.00 90.88 129 LEU A C 1
ATOM 1017 O O . LEU A 1 129 ? 21.062 3.542 -19.846 1.00 90.88 129 LEU A O 1
ATOM 1021 N N . GLU A 1 130 ? 19.858 5.396 -19.449 1.00 90.06 130 GLU A N 1
ATOM 1022 C CA . GLU A 1 130 ? 19.270 5.481 -20.782 1.00 90.06 130 GLU A CA 1
ATOM 1023 C C . GLU A 1 130 ? 20.332 5.554 -21.882 1.00 90.06 130 GLU A C 1
ATOM 1025 O O . GLU A 1 130 ? 20.274 4.774 -22.832 1.00 90.06 130 GLU A O 1
ATOM 1030 N N . GLY A 1 131 ? 21.327 6.437 -21.749 1.00 89.25 131 GLY A N 1
ATOM 1031 C CA . GLY A 1 131 ? 22.410 6.564 -22.727 1.00 89.25 131 GLY A CA 1
ATOM 1032 C C . GLY A 1 131 ? 23.233 5.279 -22.869 1.00 89.25 131 GLY A C 1
ATOM 1033 O O . GLY A 1 131 ? 23.561 4.863 -23.987 1.00 89.25 131 GLY A O 1
ATOM 1034 N N . SER A 1 132 ? 23.501 4.604 -21.748 1.00 87.69 132 SER A N 1
ATOM 1035 C CA . SER A 1 132 ? 24.217 3.322 -21.725 1.00 87.69 132 SER A CA 1
ATOM 1036 C C . SER A 1 132 ? 23.411 2.215 -22.415 1.00 87.69 132 SER A C 1
ATOM 1038 O O . SER A 1 132 ? 23.932 1.488 -23.262 1.00 87.69 132 SER A O 1
ATOM 1040 N N . CYS A 1 133 ? 22.115 2.116 -22.113 1.00 86.94 133 CYS A N 1
ATOM 1041 C CA . CYS A 1 133 ? 21.196 1.185 -22.762 1.00 86.94 133 CYS A CA 1
ATOM 1042 C C . CYS A 1 133 ? 21.076 1.468 -24.264 1.00 86.94 133 CYS A C 1
ATOM 1044 O O . CYS A 1 133 ? 21.232 0.561 -25.077 1.00 86.94 133 CYS A O 1
ATOM 1046 N N . TRP A 1 134 ? 20.870 2.729 -24.648 1.00 83.56 134 TRP A N 1
ATOM 1047 C CA . TRP A 1 134 ? 20.707 3.135 -26.042 1.00 83.56 134 TRP A CA 1
ATOM 1048 C C . TRP A 1 134 ? 21.929 2.803 -26.898 1.00 83.56 134 TRP A C 1
ATOM 1050 O O . TRP A 1 134 ? 21.783 2.315 -28.018 1.00 83.56 134 TRP A O 1
ATOM 1060 N N . THR A 1 135 ? 23.132 3.008 -26.361 1.00 84.06 135 THR A N 1
ATOM 1061 C CA . THR A 1 135 ? 24.385 2.665 -27.050 1.00 84.06 135 THR A CA 1
ATOM 1062 C C . THR A 1 135 ? 24.459 1.168 -27.355 1.00 84.06 135 THR A C 1
ATOM 1064 O O . THR A 1 135 ? 24.769 0.792 -28.484 1.00 84.06 135 THR A O 1
ATOM 1067 N N . ASN A 1 136 ? 24.081 0.319 -26.395 1.00 80.12 136 ASN A N 1
ATOM 1068 C CA . ASN A 1 136 ? 24.071 -1.136 -26.564 1.00 80.12 136 ASN A CA 1
ATOM 1069 C C . ASN A 1 136 ? 22.907 -1.643 -27.434 1.00 80.12 136 ASN A C 1
ATOM 1071 O O . ASN A 1 136 ? 23.005 -2.702 -28.046 1.00 80.12 136 ASN A O 1
ATOM 1075 N N . PHE A 1 137 ? 21.799 -0.905 -27.513 1.00 81.88 137 PHE A N 1
ATOM 1076 C CA . PHE A 1 137 ? 20.616 -1.327 -28.267 1.00 81.88 137 PHE A CA 1
ATOM 1077 C C . PHE A 1 137 ? 20.705 -1.068 -29.766 1.00 81.88 137 PHE A C 1
ATOM 1079 O O . PHE A 1 137 ? 20.017 -1.758 -30.519 1.00 81.88 137 PHE A O 1
ATOM 1086 N N . LYS A 1 138 ? 21.556 -0.141 -30.223 1.00 70.94 138 LYS A N 1
ATOM 1087 C CA . LYS A 1 138 ? 21.728 0.160 -31.658 1.00 70.94 138 LYS A CA 1
ATOM 1088 C C . LYS A 1 138 ? 22.076 -1.066 -32.508 1.00 70.94 138 LYS A C 1
ATOM 1090 O O . LYS A 1 138 ? 21.718 -1.110 -33.677 1.00 70.94 138 LYS A O 1
ATOM 1095 N N . THR A 1 139 ? 22.755 -2.052 -31.931 1.00 71.81 139 THR A N 1
ATOM 1096 C CA . THR A 1 139 ? 23.169 -3.284 -32.620 1.00 71.81 139 THR A CA 1
ATOM 1097 C C . THR A 1 139 ? 22.119 -4.397 -32.549 1.00 71.81 139 THR A C 1
ATOM 1099 O O . THR A 1 139 ? 22.291 -5.458 -33.146 1.00 71.81 139 THR A O 1
ATOM 1102 N N . SER A 1 140 ? 21.020 -4.178 -31.823 1.00 73.56 140 SER A N 1
ATOM 1103 C CA . SER A 1 140 ? 19.974 -5.174 -31.604 1.00 73.56 140 SER A CA 1
ATOM 1104 C C . SER A 1 140 ? 18.809 -5.020 -32.582 1.00 73.56 140 SER A C 1
ATOM 1106 O O . SER A 1 140 ? 18.485 -3.929 -33.048 1.00 73.56 140 SER A O 1
ATOM 1108 N N . ARG A 1 141 ? 18.128 -6.131 -32.881 1.00 73.06 141 ARG A N 1
ATOM 1109 C CA . ARG A 1 141 ? 16.944 -6.121 -33.746 1.00 73.06 141 ARG A CA 1
ATOM 1110 C C . ARG A 1 141 ? 15.713 -5.673 -32.951 1.00 73.06 141 ARG A C 1
ATOM 1112 O O . ARG A 1 141 ? 15.299 -6.364 -32.023 1.00 73.06 141 ARG A O 1
ATOM 1119 N N . ALA A 1 142 ? 15.105 -4.566 -33.374 1.00 76.50 142 ALA A N 1
ATOM 1120 C CA . ALA A 1 142 ? 13.850 -4.018 -32.847 1.00 76.50 142 ALA A CA 1
ATOM 1121 C C . ALA A 1 142 ? 13.839 -3.679 -31.334 1.00 76.50 142 ALA A C 1
ATOM 1123 O O . ALA A 1 142 ? 12.939 -4.145 -30.622 1.00 76.50 142 ALA A O 1
ATOM 1124 N N . PRO A 1 143 ? 14.786 -2.867 -30.822 1.00 83.38 143 PRO A N 1
ATOM 1125 C CA . PRO A 1 143 ? 14.723 -2.382 -29.449 1.00 83.38 143 PRO A CA 1
ATOM 1126 C C . PRO A 1 143 ? 13.570 -1.385 -29.264 1.00 83.38 143 PRO A C 1
ATOM 1128 O O . PRO A 1 143 ? 13.330 -0.519 -30.110 1.00 83.38 143 PRO A O 1
ATOM 1131 N N . LEU A 1 144 ? 12.878 -1.485 -28.132 1.00 85.06 144 LEU A N 1
ATOM 1132 C CA . LEU A 1 144 ? 11.923 -0.490 -27.655 1.00 85.06 144 LEU A CA 1
ATOM 1133 C C . LEU A 1 144 ? 12.422 0.093 -26.339 1.00 85.06 144 LEU A C 1
ATOM 1135 O O . LEU A 1 144 ? 12.659 -0.637 -25.379 1.00 85.06 144 LEU A O 1
ATOM 1139 N N . LEU A 1 145 ? 12.530 1.416 -26.291 1.00 86.81 145 LEU A N 1
ATOM 1140 C CA . LEU A 1 145 ? 12.829 2.148 -25.072 1.00 86.81 145 LEU A CA 1
ATOM 1141 C C . LEU A 1 145 ? 11.599 2.966 -24.663 1.00 86.81 145 LEU A C 1
ATOM 1143 O O . LEU A 1 145 ? 11.172 3.871 -25.385 1.00 86.81 145 LEU A O 1
ATOM 1147 N N . VAL A 1 146 ? 11.034 2.628 -23.505 1.00 87.62 146 VAL A N 1
ATOM 1148 C CA . VAL A 1 146 ? 9.912 3.333 -22.875 1.00 87.62 146 VAL A CA 1
ATOM 1149 C C . VAL A 1 146 ? 10.463 4.225 -21.768 1.00 87.62 146 VAL A C 1
ATOM 1151 O O . VAL A 1 146 ? 11.130 3.739 -20.851 1.00 87.62 146 VAL A O 1
ATOM 1154 N N . GLN A 1 147 ? 10.196 5.529 -21.856 1.00 83.69 147 GLN A N 1
ATOM 1155 C CA . GLN A 1 147 ? 10.783 6.531 -20.965 1.00 83.69 147 GLN A CA 1
ATOM 1156 C C . GLN A 1 147 ? 9.749 7.041 -19.956 1.00 83.69 147 GLN A C 1
ATOM 1158 O O . GLN A 1 147 ? 8.709 7.585 -20.326 1.00 83.69 147 GLN A O 1
ATOM 1163 N N . GLY A 1 148 ? 10.057 6.918 -18.666 1.00 78.19 148 GLY A N 1
ATOM 1164 C CA . GLY A 1 148 ? 9.278 7.513 -17.580 1.00 78.19 148 GLY A CA 1
ATOM 1165 C C . GLY A 1 148 ? 9.658 8.975 -17.340 1.00 78.19 148 GLY A C 1
ATOM 1166 O O . GLY A 1 148 ? 10.290 9.280 -16.328 1.00 78.19 148 GLY A O 1
ATOM 1167 N N . LEU A 1 149 ? 9.316 9.872 -18.273 1.00 77.56 149 LEU A N 1
ATOM 1168 C CA . LEU A 1 149 ? 9.594 11.309 -18.156 1.00 77.56 149 LEU A CA 1
ATOM 1169 C C . LEU A 1 149 ? 8.483 12.026 -17.369 1.00 77.56 149 LEU A C 1
ATOM 1171 O O . LEU A 1 149 ? 7.327 12.004 -17.797 1.00 77.56 149 LEU A O 1
ATOM 1175 N N . PRO A 1 150 ? 8.793 12.722 -16.260 1.00 64.69 150 PRO A N 1
ATOM 1176 C CA . PRO A 1 150 ? 7.821 13.603 -15.632 1.00 64.69 150 PRO A CA 1
ATOM 1177 C C . PRO A 1 150 ? 7.565 14.800 -16.567 1.00 64.69 150 PRO A C 1
ATOM 1179 O O . PRO A 1 150 ? 8.506 15.484 -16.963 1.00 64.69 150 PRO A O 1
ATOM 1182 N N . HIS A 1 151 ? 6.292 15.059 -16.890 1.00 61.38 151 HIS A N 1
ATOM 1183 C CA . HIS A 1 151 ? 5.777 16.208 -17.666 1.00 61.38 151 HIS A CA 1
ATOM 1184 C C . HIS A 1 151 ? 5.828 16.148 -19.205 1.00 61.38 151 HIS A C 1
ATOM 1186 O O . HIS A 1 151 ? 5.410 17.120 -19.833 1.00 61.38 151 HIS A O 1
ATOM 1192 N N . ASN A 1 152 ? 6.248 15.046 -19.842 1.00 57.22 152 ASN A N 1
ATOM 1193 C CA . ASN A 1 152 ? 6.262 14.959 -21.312 1.00 57.22 152 ASN A CA 1
ATOM 1194 C C . ASN A 1 152 ? 5.280 13.901 -21.845 1.00 57.22 152 ASN A C 1
ATOM 1196 O O . ASN A 1 152 ? 5.241 12.779 -21.347 1.00 57.22 152 ASN A O 1
ATOM 1200 N N . ARG A 1 153 ? 4.458 14.258 -22.846 1.00 51.25 153 ARG A N 1
ATOM 1201 C CA . ARG A 1 153 ? 3.379 13.393 -23.378 1.00 51.25 153 ARG A CA 1
ATOM 1202 C C . ARG A 1 153 ? 3.849 12.341 -24.395 1.00 51.25 153 ARG A C 1
ATOM 1204 O O . ARG A 1 153 ? 3.052 11.484 -24.768 1.00 51.25 153 ARG A O 1
ATOM 1211 N N . SER A 1 154 ? 5.105 12.367 -24.845 1.00 52.47 154 SER A N 1
ATOM 1212 C CA . SER A 1 154 ? 5.662 11.329 -25.725 1.00 52.47 154 SER A CA 1
ATOM 1213 C C . SER A 1 154 ? 6.428 10.275 -24.912 1.00 52.47 154 SER A C 1
ATOM 1215 O O . SER A 1 154 ? 7.407 10.573 -24.236 1.00 52.47 154 SER A O 1
ATOM 1217 N N . ILE A 1 155 ? 5.938 9.030 -24.955 1.00 58.25 155 ILE A N 1
ATOM 1218 C CA . ILE A 1 155 ? 6.286 7.962 -23.992 1.00 58.25 155 ILE A CA 1
ATOM 1219 C C . ILE A 1 155 ? 7.286 6.935 -24.567 1.00 58.25 155 ILE A C 1
ATOM 1221 O O . ILE A 1 155 ? 7.898 6.169 -23.822 1.00 58.25 155 ILE A O 1
ATOM 1225 N N . ALA A 1 156 ? 7.500 6.912 -25.887 1.00 56.62 156 ALA A N 1
ATOM 1226 C CA . ALA A 1 156 ? 8.308 5.877 -26.530 1.00 56.62 156 ALA A CA 1
ATOM 1227 C C . ALA A 1 156 ? 9.191 6.418 -27.660 1.00 56.62 156 ALA A C 1
ATOM 1229 O O . ALA A 1 156 ? 8.712 7.113 -28.558 1.00 56.62 156 ALA A O 1
ATOM 1230 N N . ARG A 1 157 ? 10.468 6.013 -27.655 1.00 59.38 157 ARG A N 1
ATOM 1231 C CA . ARG A 1 157 ? 11.375 6.143 -28.802 1.00 59.38 157 ARG A CA 1
ATOM 1232 C C . ARG A 1 157 ? 11.522 4.781 -29.471 1.00 59.38 157 ARG A C 1
ATOM 1234 O O . ARG A 1 157 ? 11.890 3.798 -28.829 1.00 59.38 157 ARG A O 1
ATOM 1241 N N . LYS A 1 158 ? 11.243 4.728 -30.773 1.00 53.12 158 LYS A N 1
ATOM 1242 C CA . LYS A 1 158 ? 11.534 3.570 -31.624 1.00 53.12 158 LYS A CA 1
ATOM 1243 C C . LYS A 1 158 ? 12.767 3.892 -32.457 1.00 53.12 158 LYS A C 1
ATOM 1245 O O . LYS A 1 158 ? 12.799 4.926 -33.118 1.00 53.12 158 LYS A O 1
ATOM 1250 N N . ALA A 1 159 ? 13.766 3.017 -32.435 1.00 53.16 159 ALA A N 1
ATOM 1251 C CA . ALA A 1 159 ? 14.804 3.041 -33.457 1.00 53.16 159 ALA A CA 1
ATOM 1252 C C . ALA A 1 159 ? 14.231 2.395 -34.727 1.00 53.16 159 ALA A C 1
ATOM 1254 O O . ALA A 1 159 ? 13.747 1.263 -34.669 1.00 53.16 159 ALA A O 1
ATOM 1255 N N . MET A 1 160 ? 14.258 3.101 -35.859 1.00 43.38 160 MET A N 1
ATOM 1256 C CA . MET A 1 160 ? 14.097 2.452 -37.163 1.00 43.38 160 MET A CA 1
ATOM 1257 C C . MET A 1 160 ? 15.366 1.648 -37.442 1.00 43.38 160 MET A C 1
ATOM 1259 O O . MET A 1 160 ? 16.466 2.166 -37.242 1.00 43.38 160 MET A O 1
ATOM 1263 N N . SER A 1 161 ? 15.223 0.386 -37.856 1.00 40.69 161 SER A N 1
ATOM 1264 C CA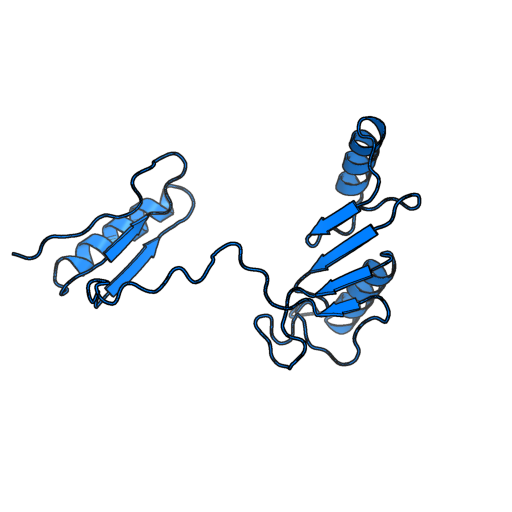 . SER A 1 161 ? 16.372 -0.327 -38.411 1.00 40.69 161 SER A CA 1
ATOM 1265 C C . SER A 1 161 ? 16.705 0.283 -39.770 1.00 40.69 161 SER A C 1
ATOM 1267 O O . SER A 1 161 ? 15.797 0.681 -40.505 1.00 40.69 161 SER A O 1
ATOM 1269 N N . ALA A 1 162 ? 17.999 0.366 -40.075 1.00 37.53 162 ALA A N 1
ATOM 1270 C CA . ALA A 1 162 ? 18.444 0.312 -41.461 1.00 37.53 162 ALA A CA 1
ATOM 1271 C C . ALA A 1 162 ? 18.112 -1.066 -42.060 1.00 37.53 162 ALA A C 1
ATOM 1273 O O . ALA A 1 162 ? 17.896 -2.019 -41.262 1.00 37.53 162 ALA A O 1
#

Secondary structure (DSSP, 8-state):
-HHHHHHHHHHHHHS--S-EEEES-TT---TTS-EEEEES-SS---SS-HHHHHHHHHHHHTTSSEEEE-S-SSTTTTTGGGT--S---TTEEE-----S-------TT----SEEEEEE-STTHHHHHHHHHHHHHTTSSSEEEEEE-TT-S--EEEPPP-